Protein AF-A0A292S1A6-F1 (afdb_monomer)

Structure (mmCIF, N/CA/C/O backbone):
data_AF-A0A292S1A6-F1
#
_entry.id   AF-A0A292S1A6-F1
#
loop_
_atom_site.group_PDB
_atom_site.id
_atom_site.type_symbol
_atom_site.label_atom_id
_atom_site.label_alt_id
_atom_site.label_comp_id
_atom_site.label_asym_id
_atom_site.label_entity_id
_atom_site.label_seq_id
_atom_site.pdbx_PDB_ins_code
_atom_site.Cartn_x
_atom_site.Cartn_y
_atom_site.Cartn_z
_atom_site.occupancy
_atom_site.B_iso_or_equiv
_atom_site.auth_seq_id
_atom_site.auth_comp_id
_atom_site.auth_asym_id
_atom_site.auth_atom_id
_atom_site.pdbx_PDB_model_num
ATOM 1 N N . MET A 1 1 ? -5.412 2.003 -18.884 1.00 43.94 1 MET A N 1
ATOM 2 C CA . MET A 1 1 ? -5.618 1.588 -17.486 1.00 43.94 1 MET A CA 1
ATOM 3 C C . MET A 1 1 ? -6.981 2.136 -17.142 1.00 43.94 1 MET A C 1
ATOM 5 O O . MET A 1 1 ? -7.107 3.348 -17.035 1.00 43.94 1 MET A O 1
ATOM 9 N N . GLU A 1 2 ? -8.020 1.302 -17.173 1.00 43.19 2 GLU A N 1
ATOM 10 C CA . GLU A 1 2 ? -9.295 1.734 -16.602 1.00 43.19 2 GLU A CA 1
ATOM 11 C C . GLU A 1 2 ? -8.994 2.110 -15.156 1.00 43.19 2 GLU A C 1
ATOM 13 O O . GLU A 1 2 ? -8.243 1.393 -14.485 1.00 43.19 2 GLU A O 1
ATOM 18 N N . PHE A 1 3 ? -9.482 3.265 -14.707 1.00 51.94 3 PHE A N 1
ATOM 19 C CA . PHE A 1 3 ? -9.495 3.605 -13.294 1.00 51.94 3 PHE A CA 1
ATOM 20 C C . PHE A 1 3 ? -10.449 2.613 -12.625 1.00 51.94 3 PHE A C 1
ATOM 22 O O . PHE A 1 3 ? -11.572 2.959 -12.282 1.00 51.94 3 PHE A O 1
ATOM 29 N N . VAL A 1 4 ? -10.028 1.351 -12.491 1.00 54.38 4 VAL A N 1
ATOM 30 C CA . VAL A 1 4 ? -10.581 0.462 -11.483 1.00 54.38 4 VAL A CA 1
ATOM 31 C C . VAL A 1 4 ? -10.534 1.295 -10.223 1.00 54.38 4 VAL A C 1
ATOM 33 O O . VAL A 1 4 ? -9.478 1.835 -9.877 1.00 54.38 4 VAL A O 1
ATOM 36 N N . GLU A 1 5 ? -11.704 1.509 -9.637 1.00 75.12 5 GLU A N 1
ATOM 37 C CA . GLU A 1 5 ? -11.856 2.340 -8.461 1.00 75.12 5 GLU A CA 1
ATOM 38 C C . GLU A 1 5 ? -10.983 1.710 -7.379 1.00 75.12 5 GLU A C 1
ATOM 40 O O . GLU A 1 5 ? -11.367 0.736 -6.740 1.00 75.12 5 GLU A O 1
ATOM 45 N N . ILE A 1 6 ? -9.756 2.216 -7.216 1.00 84.94 6 ILE A N 1
ATOM 46 C CA . ILE A 1 6 ? -8.840 1.751 -6.173 1.00 84.94 6 ILE A CA 1
ATOM 47 C C . ILE A 1 6 ? -9.512 1.862 -4.808 1.00 84.94 6 ILE A C 1
ATOM 49 O O . ILE A 1 6 ? -9.179 1.119 -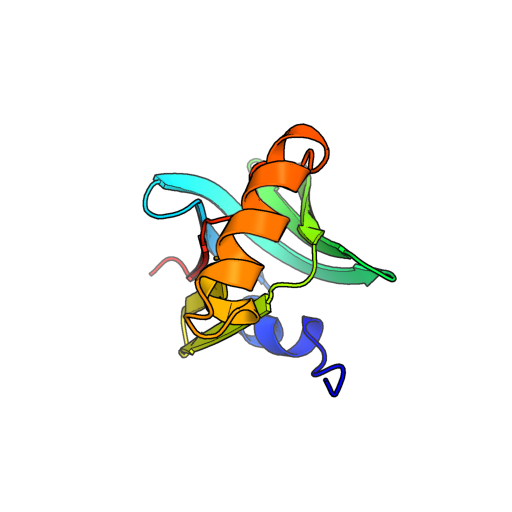3.903 1.00 84.94 6 ILE A O 1
ATOM 53 N N . GLU A 1 7 ? -10.502 2.733 -4.673 1.00 87.19 7 GLU A N 1
ATOM 54 C CA . GLU A 1 7 ? -11.392 2.791 -3.522 1.00 87.19 7 GLU A CA 1
ATOM 55 C C . GLU A 1 7 ? -12.134 1.456 -3.316 1.00 87.19 7 GLU A C 1
ATOM 57 O O . GLU A 1 7 ? -11.974 0.857 -2.255 1.00 87.19 7 GLU A O 1
ATOM 62 N N . LYS A 1 8 ? -12.798 0.915 -4.351 1.00 89.69 8 LYS A 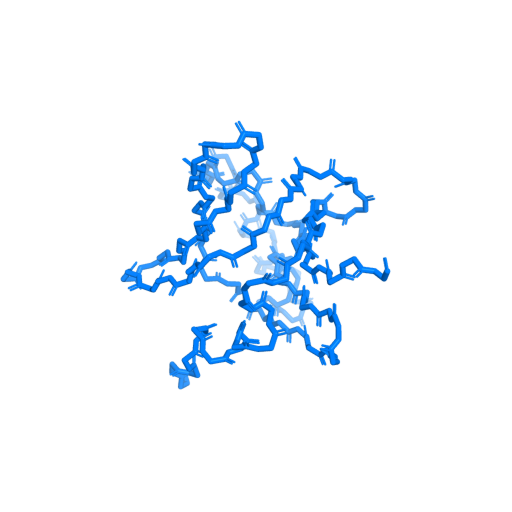N 1
ATOM 63 C CA . LYS A 1 8 ? -13.513 -0.378 -4.310 1.00 89.69 8 LYS A CA 1
ATOM 64 C C . LYS A 1 8 ? -12.627 -1.566 -3.949 1.00 89.69 8 LYS A C 1
ATOM 66 O O . LYS A 1 8 ? -13.077 -2.511 -3.308 1.00 89.69 8 LYS A O 1
ATOM 71 N N . LEU A 1 9 ? -11.350 -1.530 -4.335 1.00 91.25 9 LEU A N 1
ATOM 72 C CA . LEU A 1 9 ? -10.367 -2.551 -3.945 1.00 91.25 9 LEU A CA 1
ATOM 73 C C . LEU A 1 9 ? -10.305 -2.724 -2.422 1.00 91.25 9 LEU A C 1
ATOM 75 O O . LEU A 1 9 ? -10.115 -3.838 -1.941 1.00 91.25 9 LEU A O 1
ATOM 79 N N . PHE A 1 10 ? -10.493 -1.637 -1.674 1.00 93.94 10 PHE A N 1
ATOM 80 C CA . PHE A 1 10 ? -10.379 -1.607 -0.222 1.00 93.94 10 PHE A CA 1
ATOM 81 C C . PHE A 1 10 ? -11.718 -1.700 0.510 1.00 93.94 10 PHE A C 1
ATOM 83 O O . PHE A 1 10 ? -11.702 -1.647 1.738 1.00 93.94 10 PHE A O 1
ATOM 90 N N . ASP A 1 11 ? -12.848 -1.894 -0.176 1.00 92.12 11 ASP A N 1
ATOM 91 C CA . ASP A 1 11 ? -14.167 -1.978 0.472 1.00 92.12 11 ASP A CA 1
ATOM 92 C C . ASP A 1 11 ? -14.187 -3.045 1.579 1.00 92.12 11 ASP A C 1
ATOM 94 O O . ASP A 1 11 ? -14.619 -2.778 2.700 1.00 92.12 11 ASP A O 1
ATOM 98 N N . ASN A 1 12 ? -13.591 -4.215 1.317 1.00 91.69 12 ASN A N 1
ATOM 99 C CA . ASN A 1 12 ? -13.487 -5.313 2.289 1.00 91.69 12 ASN A CA 1
ATOM 100 C C . ASN A 1 12 ? -12.480 -5.055 3.426 1.00 91.69 12 ASN A C 1
ATOM 102 O O . ASN A 1 12 ? -12.428 -5.815 4.388 1.00 91.69 12 ASN A O 1
ATOM 106 N N . PHE A 1 13 ? -11.677 -3.996 3.329 1.00 95.38 13 PHE A N 1
ATOM 107 C CA . PHE A 1 13 ? -10.700 -3.589 4.341 1.00 95.38 13 PHE A CA 1
ATOM 108 C C . PHE A 1 13 ? -11.227 -2.443 5.208 1.00 95.38 13 PHE A C 1
ATOM 110 O O . PHE A 1 13 ? -10.657 -2.163 6.266 1.00 95.38 13 PHE A O 1
ATOM 117 N N . LEU A 1 14 ? -12.289 -1.751 4.778 1.00 95.00 14 LEU A N 1
ATOM 118 C CA . LEU A 1 14 ? -12.849 -0.633 5.525 1.00 95.00 14 LEU A CA 1
ATOM 119 C C . LEU A 1 14 ? -13.315 -1.094 6.907 1.00 95.00 14 LEU A C 1
ATOM 121 O O . LEU A 1 14 ? -13.953 -2.127 7.077 1.00 95.00 14 LEU A O 1
ATOM 125 N N . LEU A 1 15 ? -12.989 -0.285 7.909 1.00 94.25 15 LEU A N 1
ATOM 126 C CA . LEU A 1 15 ? -13.276 -0.477 9.331 1.00 94.25 15 LEU A CA 1
ATOM 127 C C . LEU A 1 15 ? -12.564 -1.668 9.998 1.00 94.25 15 LEU A C 1
ATOM 129 O O . LEU A 1 15 ? -12.669 -1.805 11.226 1.00 94.25 15 LEU A O 1
ATOM 133 N N . TYR A 1 16 ? -11.775 -2.448 9.256 1.00 96.38 16 TYR A N 1
ATOM 134 C CA . TYR A 1 16 ? -10.908 -3.488 9.804 1.00 96.38 16 TYR A CA 1
ATOM 135 C C . TYR A 1 16 ? -9.569 -2.927 10.273 1.00 96.38 16 TYR A C 1
ATOM 137 O O . TYR A 1 16 ? -9.046 -1.941 9.744 1.00 96.38 16 TYR A O 1
ATOM 145 N N . ASP A 1 17 ? -9.006 -3.580 11.286 1.00 97.06 17 ASP A N 1
ATOM 146 C CA . ASP A 1 17 ? -7.620 -3.378 11.673 1.00 97.06 17 ASP A CA 1
ATOM 147 C C . ASP A 1 17 ? -6.706 -4.047 10.646 1.00 97.06 17 ASP A C 1
ATOM 149 O O . ASP A 1 17 ? -6.837 -5.233 10.355 1.00 97.06 17 ASP A O 1
ATOM 153 N N . ILE A 1 18 ? -5.779 -3.271 10.092 1.00 97.69 18 ILE A N 1
ATOM 154 C CA . ILE A 1 18 ? -4.876 -3.709 9.033 1.00 97.69 18 ILE A CA 1
ATOM 155 C C . ILE A 1 18 ? -3.417 -3.536 9.450 1.00 97.69 18 ILE A C 1
ATOM 157 O O . ILE A 1 18 ? -3.054 -2.644 10.228 1.00 97.69 18 ILE A O 1
ATOM 161 N N . ASN A 1 19 ? -2.563 -4.386 8.896 1.00 97.69 19 ASN A N 1
ATOM 162 C CA . ASN A 1 19 ? -1.125 -4.200 8.857 1.00 97.69 19 ASN A CA 1
ATOM 163 C C . ASN A 1 19 ? -0.714 -3.728 7.466 1.00 97.69 19 ASN A C 1
ATOM 165 O O . ASN A 1 19 ? -1.197 -4.225 6.451 1.00 97.69 19 ASN A O 1
ATOM 169 N N . ILE A 1 20 ? 0.184 -2.750 7.434 1.00 97.56 20 ILE A N 1
ATOM 170 C CA . ILE A 1 20 ? 0.777 -2.226 6.213 1.00 97.56 20 ILE A CA 1
ATOM 171 C C . ILE A 1 20 ? 2.266 -2.511 6.270 1.00 97.56 20 ILE A C 1
ATOM 173 O O . ILE A 1 20 ? 2.954 -2.040 7.180 1.00 97.56 20 ILE A O 1
ATOM 177 N N . TYR A 1 21 ? 2.756 -3.248 5.287 1.00 97.62 21 TYR A N 1
ATOM 178 C CA . TYR A 1 21 ? 4.158 -3.608 5.148 1.00 97.62 21 TYR A CA 1
ATOM 179 C C . TYR A 1 21 ? 4.785 -2.829 3.998 1.00 97.62 21 TYR A C 1
ATOM 181 O O . TYR A 1 21 ? 4.144 -2.597 2.973 1.00 97.62 21 TYR A O 1
ATOM 189 N N . HIS A 1 22 ? 6.035 -2.416 4.183 1.00 96.62 22 HIS A N 1
ATOM 190 C CA . HIS A 1 22 ? 6.905 -1.955 3.107 1.00 96.62 22 HIS A CA 1
ATOM 191 C C . HIS A 1 22 ? 7.919 -3.064 2.849 1.00 96.62 22 HIS A C 1
ATOM 193 O O . HIS A 1 22 ? 8.703 -3.406 3.739 1.00 96.62 22 HIS A O 1
ATOM 199 N N . ASP A 1 23 ? 7.822 -3.667 1.667 1.00 94.00 23 ASP A N 1
ATOM 200 C CA . ASP A 1 23 ? 8.325 -5.009 1.393 1.00 94.00 23 ASP A CA 1
ATOM 201 C C . ASP A 1 23 ? 7.811 -5.984 2.462 1.00 94.00 23 ASP A C 1
ATOM 203 O O . ASP A 1 23 ? 6.598 -6.154 2.596 1.00 94.00 23 ASP A O 1
ATOM 207 N N . ASP A 1 24 ? 8.700 -6.546 3.277 1.00 92.62 24 ASP A N 1
ATOM 208 C CA . ASP A 1 24 ? 8.347 -7.510 4.325 1.00 92.62 24 ASP A CA 1
ATOM 209 C C . ASP A 1 24 ? 8.376 -6.903 5.739 1.00 92.62 24 ASP A C 1
ATOM 211 O O . ASP A 1 24 ? 8.161 -7.590 6.738 1.00 92.62 24 ASP A O 1
ATOM 215 N N . LYS A 1 25 ? 8.658 -5.599 5.860 1.00 95.88 25 LYS A N 1
ATOM 216 C CA . LYS A 1 25 ? 8.770 -4.923 7.158 1.00 95.88 25 LYS A CA 1
ATOM 217 C C . LYS A 1 25 ? 7.464 -4.239 7.517 1.00 95.88 25 LYS A C 1
ATOM 219 O O . LYS A 1 25 ? 6.958 -3.425 6.746 1.00 95.88 25 LYS A O 1
ATOM 224 N N . LEU A 1 26 ? 6.953 -4.517 8.718 1.00 96.44 26 LEU A N 1
ATOM 225 C CA . LEU A 1 26 ? 5.785 -3.819 9.248 1.00 96.44 26 LEU A CA 1
ATOM 226 C C . LEU A 1 26 ? 6.089 -2.318 9.318 1.00 96.44 26 LEU A C 1
ATOM 228 O O . LEU A 1 26 ? 6.954 -1.874 10.071 1.00 96.44 26 LEU A O 1
ATOM 232 N N . PHE A 1 27 ? 5.375 -1.550 8.508 1.00 93.75 27 PHE A N 1
ATOM 233 C CA . PHE A 1 27 ? 5.582 -0.119 8.338 1.00 93.75 27 PHE A CA 1
ATOM 234 C C . PHE A 1 27 ? 4.545 0.692 9.117 1.00 93.75 27 PHE A C 1
ATOM 236 O O . PHE A 1 27 ? 4.873 1.708 9.731 1.00 93.75 27 PHE A O 1
ATOM 243 N N . LYS A 1 28 ? 3.281 0.259 9.099 1.00 94.81 28 LYS A N 1
ATOM 244 C CA . LYS A 1 28 ? 2.186 0.940 9.796 1.00 94.81 28 LYS A CA 1
ATOM 245 C C . LYS A 1 28 ? 1.093 -0.050 10.175 1.00 94.81 28 LYS A C 1
ATOM 247 O O . LYS A 1 28 ? 0.918 -1.072 9.526 1.00 94.81 28 LYS A O 1
ATOM 252 N N . THR A 1 29 ? 0.345 0.265 11.221 1.00 96.69 29 THR A N 1
ATOM 253 C CA . THR A 1 29 ? -0.786 -0.542 11.677 1.00 96.69 29 THR A CA 1
ATOM 254 C C . THR A 1 29 ? -1.911 0.369 12.158 1.00 96.69 29 THR A C 1
ATOM 256 O O . THR A 1 29 ? -1.651 1.509 12.558 1.00 96.69 29 THR A O 1
ATOM 259 N N . GLY A 1 30 ? -3.147 -0.112 12.090 1.00 97.19 30 GLY A N 1
ATOM 260 C CA . GLY A 1 30 ? -4.326 0.601 12.574 1.00 97.19 30 GLY A CA 1
ATOM 261 C C . GLY A 1 30 ? -5.575 0.253 11.780 1.00 97.19 30 GLY A C 1
ATOM 262 O O . GLY A 1 30 ? -5.528 -0.554 10.855 1.00 97.19 30 GLY A O 1
ATOM 263 N N . LYS A 1 31 ? -6.687 0.890 12.125 1.00 97.81 31 LYS A N 1
ATOM 264 C CA . LYS A 1 31 ? -7.979 0.667 11.485 1.00 97.81 31 LYS A CA 1
ATOM 265 C C . LYS A 1 31 ? -8.116 1.519 10.232 1.00 97.81 31 LYS A C 1
ATOM 267 O O . LYS A 1 31 ? -8.003 2.745 10.310 1.00 97.81 31 LYS A O 1
ATOM 272 N N . LEU A 1 32 ? -8.371 0.899 9.082 1.00 97.69 32 LEU A N 1
ATOM 273 C CA . LEU A 1 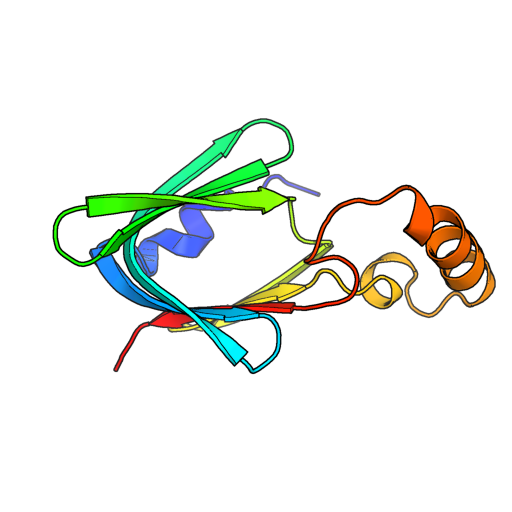32 ? -8.603 1.640 7.844 1.00 97.69 32 LEU A CA 1
ATOM 274 C C . LEU A 1 32 ? -9.994 2.276 7.888 1.00 97.69 32 LEU A C 1
ATOM 276 O O . LEU A 1 32 ? -10.992 1.579 8.002 1.00 97.69 32 LEU A O 1
ATOM 280 N N . LYS A 1 33 ? -10.082 3.603 7.822 1.00 97.38 33 LYS A N 1
ATOM 281 C CA . LYS A 1 33 ? -11.368 4.316 7.896 1.00 97.38 33 LYS A CA 1
ATOM 282 C C . LYS A 1 33 ? -11.908 4.713 6.541 1.00 97.38 33 LYS A C 1
ATOM 284 O O . LYS A 1 33 ? -13.115 4.716 6.347 1.00 97.38 33 LYS A O 1
ATOM 289 N N . MET A 1 34 ? -11.013 5.102 5.645 1.00 95.50 34 MET A N 1
ATOM 290 C CA . MET A 1 34 ? -11.376 5.663 4.356 1.00 95.50 34 MET A CA 1
ATOM 291 C C . MET A 1 34 ? -10.198 5.540 3.399 1.00 95.50 34 MET A C 1
ATOM 293 O O . MET A 1 34 ? -9.036 5.681 3.804 1.00 95.50 34 MET A O 1
ATOM 297 N N . VAL A 1 35 ? -10.516 5.329 2.130 1.00 95.19 35 VAL A N 1
ATOM 298 C CA . VAL A 1 35 ? -9.582 5.436 1.014 1.00 95.19 35 VAL A CA 1
ATOM 299 C C . VAL A 1 35 ? -10.144 6.481 0.070 1.00 95.19 35 VAL A C 1
ATOM 301 O O . VAL A 1 35 ? -11.324 6.434 -0.252 1.00 95.19 35 VAL A O 1
ATOM 304 N N . THR A 1 36 ? -9.318 7.447 -0.323 1.00 92.69 36 THR A N 1
ATOM 305 C CA . THR A 1 36 ? -9.710 8.449 -1.320 1.00 92.69 36 THR A CA 1
ATOM 306 C C . THR A 1 36 ? -8.659 8.552 -2.399 1.00 92.69 36 THR A C 1
ATOM 308 O O . THR A 1 36 ? -7.464 8.636 -2.095 1.00 92.69 36 THR A O 1
ATOM 311 N N . VAL A 1 37 ? -9.094 8.665 -3.639 1.00 89.69 37 VAL A N 1
ATOM 312 C CA . VAL A 1 37 ? -8.229 8.916 -4.785 1.00 89.69 37 VAL A CA 1
ATOM 313 C C . VAL A 1 37 ? -8.212 10.411 -5.122 1.00 89.69 37 VAL A C 1
ATOM 315 O O . VAL A 1 37 ? -9.251 11.055 -5.243 1.00 89.69 37 VAL A O 1
ATOM 318 N N . LYS A 1 38 ? -7.018 10.987 -5.310 1.00 82.69 38 LYS A N 1
ATOM 319 C CA . LYS A 1 38 ? -6.835 12.344 -5.853 1.00 82.69 38 LYS A CA 1
ATOM 320 C C . LYS A 1 38 ? -5.741 12.359 -6.910 1.00 82.69 38 LYS A C 1
ATOM 322 O O . LYS A 1 38 ? -4.571 12.209 -6.568 1.00 82.69 38 LYS A O 1
ATOM 327 N N . ASN A 1 39 ? -6.104 12.658 -8.157 1.00 80.00 39 ASN A N 1
ATOM 328 C CA . ASN A 1 39 ? -5.215 12.796 -9.318 1.00 80.00 39 ASN A CA 1
ATOM 329 C C . ASN A 1 39 ? -4.177 11.664 -9.436 1.00 80.00 39 ASN A C 1
ATOM 331 O O . ASN A 1 39 ? -4.427 10.666 -10.098 1.00 80.00 39 ASN A O 1
ATOM 335 N N . HIS A 1 40 ? -3.014 11.820 -8.796 1.00 81.88 40 HIS A N 1
ATOM 336 C CA . HIS A 1 40 ? -1.864 10.916 -8.896 1.00 81.88 40 HIS A CA 1
ATOM 337 C C . HIS A 1 40 ? -1.569 10.131 -7.610 1.00 81.88 40 HIS A C 1
ATOM 339 O O . HIS A 1 40 ? -0.630 9.334 -7.587 1.00 81.88 40 HIS A O 1
ATOM 345 N N . TYR A 1 41 ? -2.361 10.339 -6.555 1.00 89.06 41 TYR A N 1
ATOM 346 C CA . TYR A 1 41 ? -2.149 9.740 -5.244 1.00 89.06 41 TYR A CA 1
ATOM 347 C C . TYR A 1 41 ? -3.423 9.111 -4.691 1.00 89.06 41 TYR A C 1
ATOM 349 O O . TYR A 1 41 ? -4.541 9.573 -4.926 1.00 89.06 41 TYR A O 1
ATOM 357 N N . ILE A 1 42 ? -3.217 8.094 -3.871 1.00 93.50 42 ILE A N 1
ATOM 358 C CA . ILE A 1 42 ? -4.222 7.416 -3.073 1.00 93.50 42 ILE A CA 1
ATOM 359 C C . ILE A 1 42 ? -3.934 7.772 -1.618 1.00 93.50 42 ILE A C 1
ATOM 361 O O . ILE A 1 42 ? -2.798 7.644 -1.150 1.00 93.50 42 ILE A O 1
ATOM 365 N N . LYS A 1 43 ? -4.954 8.236 -0.899 1.00 94.75 43 LYS A N 1
ATOM 366 C CA . LYS A 1 43 ? -4.860 8.561 0.524 1.00 94.75 43 LYS A CA 1
ATOM 367 C C . LYS A 1 43 ? -5.581 7.505 1.343 1.00 94.75 43 LYS A C 1
ATOM 369 O O . LYS A 1 43 ? -6.767 7.268 1.141 1.00 94.75 43 LYS A O 1
ATOM 374 N N . PHE A 1 44 ? -4.868 6.939 2.305 1.00 96.50 44 PHE A N 1
ATOM 375 C CA . PHE A 1 44 ? -5.370 5.961 3.260 1.00 96.50 44 PHE A CA 1
ATOM 376 C C . PHE A 1 44 ? -5.467 6.614 4.635 1.00 96.50 44 PHE A C 1
ATOM 378 O O . PHE A 1 44 ? -4.454 6.994 5.232 1.00 96.50 44 PHE A O 1
ATOM 385 N N . PHE A 1 45 ? -6.684 6.748 5.148 1.00 97.44 45 PHE A N 1
ATOM 386 C CA . PHE A 1 45 ? -6.950 7.311 6.467 1.00 97.44 45 PHE A CA 1
ATOM 387 C C . PHE A 1 45 ? -6.939 6.179 7.488 1.00 97.44 45 PHE A C 1
ATOM 389 O O . PHE A 1 45 ? -7.851 5.354 7.519 1.00 97.44 45 PHE A O 1
ATOM 396 N N . ILE A 1 46 ? -5.885 6.120 8.301 1.00 97.88 46 ILE A N 1
ATOM 397 C CA . ILE A 1 46 ? -5.645 5.011 9.230 1.00 97.88 46 ILE A CA 1
ATOM 398 C C . ILE A 1 46 ? -5.746 5.543 10.654 1.00 97.88 46 ILE A C 1
ATOM 400 O O . ILE A 1 46 ? -4.956 6.402 11.054 1.00 97.88 46 ILE A O 1
ATOM 404 N N . GLU A 1 47 ? -6.712 5.033 11.409 1.00 97.62 47 GLU A N 1
ATOM 405 C CA . GLU A 1 47 ? -6.874 5.335 12.827 1.00 97.62 47 GLU A CA 1
ATOM 406 C C . GLU A 1 47 ? -5.945 4.453 13.669 1.00 97.62 47 GLU A C 1
ATOM 408 O O . GLU A 1 47 ? -5.942 3.230 13.550 1.00 97.62 47 GLU A O 1
ATOM 413 N N . SER A 1 48 ? -5.163 5.079 14.545 1.00 94.12 48 SER A N 1
ATOM 414 C CA . SER A 1 48 ? -4.328 4.398 15.533 1.00 94.12 48 SER A CA 1
ATOM 415 C C . SER A 1 48 ? -4.254 5.244 16.800 1.00 94.12 48 SER A C 1
ATOM 417 O O . SER A 1 48 ? -3.970 6.443 16.731 1.00 94.12 48 SER A O 1
ATOM 419 N N . ALA A 1 49 ? -4.473 4.614 17.958 1.00 91.19 49 ALA A N 1
ATOM 420 C CA . ALA A 1 49 ? -4.447 5.265 19.274 1.00 91.19 49 ALA A CA 1
ATOM 421 C C . ALA A 1 49 ? -5.325 6.537 19.349 1.00 91.19 49 ALA A C 1
ATOM 423 O O . ALA A 1 49 ? -4.891 7.571 19.847 1.00 91.19 49 ALA A O 1
ATOM 424 N N . GLY A 1 50 ? -6.538 6.481 18.785 1.00 90.12 50 GLY A N 1
ATOM 425 C CA . GLY A 1 50 ? -7.495 7.597 18.795 1.00 90.12 50 GLY A CA 1
ATOM 426 C C . GLY A 1 50 ? -7.164 8.758 17.847 1.00 90.12 50 GLY A C 1
ATOM 427 O O . GLY A 1 50 ? -7.856 9.770 17.863 1.00 90.12 50 GLY A O 1
ATOM 428 N N . SER A 1 51 ? -6.124 8.631 17.014 1.00 94.81 51 SER A N 1
ATOM 429 C CA . SER A 1 51 ? -5.736 9.647 16.028 1.00 94.81 51 SER A CA 1
ATOM 430 C C . SER A 1 51 ? -5.786 9.097 14.603 1.00 94.81 51 SER A C 1
ATOM 432 O O . SER A 1 51 ? -5.407 7.949 14.359 1.00 94.81 51 SER A O 1
ATOM 434 N N . ILE A 1 52 ? -6.219 9.921 13.644 1.00 96.94 52 ILE A N 1
ATOM 435 C CA . ILE A 1 52 ? -6.196 9.574 12.218 1.00 96.94 52 ILE A CA 1
ATOM 436 C C . ILE A 1 52 ? -4.879 10.056 11.611 1.00 96.94 52 ILE A C 1
ATOM 438 O O . ILE A 1 52 ? -4.566 11.245 11.626 1.00 96.94 52 ILE A O 1
ATOM 442 N N . LYS A 1 53 ? -4.118 9.129 11.027 1.00 95.75 53 LYS A N 1
ATOM 443 C CA . LYS A 1 53 ? -2.908 9.423 10.253 1.00 95.75 53 LYS A CA 1
ATOM 444 C C . LYS A 1 53 ? -3.134 9.073 8.791 1.00 95.75 53 LYS A C 1
ATOM 446 O O . LYS A 1 53 ? -3.393 7.911 8.476 1.00 95.75 53 LYS A O 1
ATOM 451 N N . VAL A 1 54 ? -2.910 10.032 7.901 1.00 95.62 54 VAL A N 1
ATOM 452 C CA . VAL A 1 54 ? -2.992 9.818 6.452 1.00 95.62 54 VAL A CA 1
ATOM 453 C C . VAL A 1 54 ? -1.696 9.183 5.942 1.00 95.62 54 VAL A C 1
ATOM 455 O O . VAL A 1 54 ? -0.603 9.624 6.289 1.00 95.62 54 VAL A O 1
ATOM 458 N N . LEU A 1 55 ? -1.811 8.108 5.166 1.00 95.00 55 LEU A N 1
ATOM 459 C CA . LEU A 1 55 ? -0.735 7.583 4.327 1.00 95.00 55 LEU A CA 1
ATOM 460 C C . LEU A 1 55 ? -1.061 7.934 2.877 1.00 95.00 55 LEU A C 1
ATOM 462 O O . LEU A 1 55 ? -2.135 7.588 2.398 1.00 95.00 55 LEU A O 1
ATOM 466 N N . GLU A 1 56 ? -0.142 8.604 2.194 1.00 94.00 56 GLU A N 1
ATOM 467 C CA . GLU A 1 56 ? -0.275 8.932 0.776 1.00 94.00 56 GLU A CA 1
ATOM 468 C C . GLU A 1 56 ? 0.668 8.048 -0.037 1.00 94.00 56 GLU A C 1
ATOM 470 O O . GLU A 1 56 ? 1.863 7.979 0.255 1.00 94.00 56 GLU A O 1
ATOM 475 N N . LEU A 1 57 ? 0.123 7.365 -1.042 1.00 93.19 57 LEU A N 1
ATOM 476 C CA . LEU A 1 57 ? 0.878 6.548 -1.986 1.00 93.19 57 LEU A CA 1
ATOM 477 C C . LEU A 1 57 ? 0.565 6.992 -3.409 1.00 93.19 57 LEU A C 1
ATOM 479 O O . LEU A 1 57 ? -0.576 7.314 -3.721 1.00 93.19 57 LEU A O 1
ATOM 483 N N . PHE A 1 58 ? 1.560 6.963 -4.288 1.00 91.25 58 PHE A N 1
ATOM 484 C CA . PHE A 1 58 ? 1.298 7.038 -5.722 1.00 91.25 58 PHE A CA 1
ATOM 485 C C . PHE A 1 58 ? 0.513 5.809 -6.190 1.00 91.25 58 PHE A C 1
ATOM 487 O O . PHE A 1 58 ? 0.539 4.756 -5.541 1.00 91.25 58 PHE A O 1
ATOM 494 N N . TYR A 1 59 ? -0.128 5.925 -7.351 1.00 90.56 59 TYR A N 1
ATOM 495 C CA . TYR A 1 59 ? -0.690 4.762 -8.028 1.00 90.56 59 TYR A CA 1
ATOM 496 C C . TYR A 1 59 ? 0.363 3.667 -8.229 1.00 90.56 59 TYR A C 1
ATOM 498 O O . TYR A 1 59 ? 1.474 3.969 -8.678 1.00 90.56 59 TYR A O 1
ATOM 506 N N . PRO A 1 60 ? 0.040 2.406 -7.901 1.00 91.88 60 PRO A N 1
ATOM 507 C CA . PRO A 1 60 ? 0.958 1.310 -8.137 1.00 91.88 60 PRO A CA 1
ATOM 508 C C . PRO A 1 60 ? 1.057 1.003 -9.632 1.00 91.88 60 PRO A C 1
ATOM 510 O O . PRO A 1 60 ? 0.121 1.235 -10.397 1.00 91.88 60 PRO A O 1
ATOM 513 N N . PHE A 1 61 ? 2.192 0.449 -10.053 1.00 91.00 61 PHE A N 1
ATOM 514 C CA . PHE A 1 61 ? 2.375 0.008 -11.436 1.00 91.00 61 PHE A CA 1
ATOM 515 C C . PHE A 1 61 ? 1.526 -1.221 -11.757 1.00 91.00 61 PHE A C 1
ATOM 517 O O . PHE A 1 61 ? 1.062 -1.391 -12.884 1.00 91.00 61 PHE A O 1
ATOM 524 N N . SER A 1 62 ? 1.320 -2.073 -10.755 1.00 92.38 62 SER A N 1
ATOM 525 C CA . SER A 1 62 ? 0.345 -3.157 -10.771 1.00 92.38 62 SER A CA 1
ATOM 526 C C . SER A 1 62 ? -0.075 -3.498 -9.341 1.00 92.38 62 SER A C 1
ATOM 528 O O . SER A 1 62 ? 0.558 -3.058 -8.381 1.00 92.38 62 SER A O 1
ATOM 530 N N . PHE A 1 63 ? -1.129 -4.289 -9.175 1.00 93.94 63 PHE A N 1
ATOM 531 C CA . PHE A 1 63 ? -1.504 -4.806 -7.865 1.00 93.94 63 PHE A CA 1
ATOM 532 C C . PHE A 1 63 ? -1.976 -6.256 -7.955 1.00 93.94 63 PHE A C 1
ATOM 534 O O . PHE A 1 63 ? -2.359 -6.743 -9.020 1.00 93.94 63 PHE A O 1
ATOM 541 N N . LYS A 1 64 ? -1.954 -6.942 -6.813 1.00 94.12 64 LYS A N 1
ATOM 542 C CA . LYS A 1 64 ? -2.586 -8.250 -6.611 1.00 94.12 64 LYS A CA 1
ATOM 543 C C . LYS A 1 64 ? -3.522 -8.166 -5.415 1.00 94.12 64 LYS A C 1
ATOM 545 O O . LYS A 1 64 ? -3.199 -7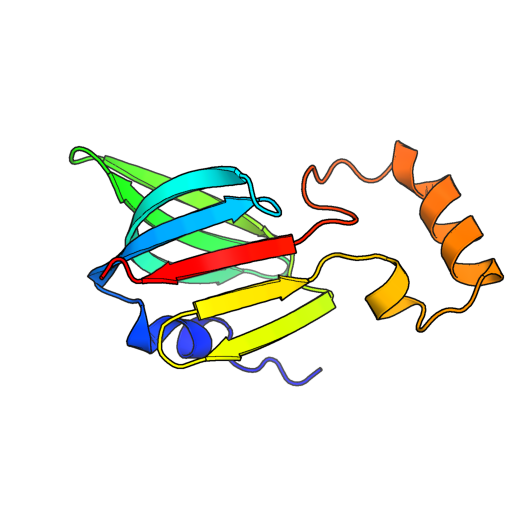.481 -4.447 1.00 94.12 64 LYS A O 1
ATOM 550 N N . GLN A 1 65 ? -4.643 -8.873 -5.476 1.00 92.94 65 GLN A N 1
ATOM 551 C CA . GLN A 1 65 ? -5.636 -8.913 -4.408 1.00 92.94 65 GLN A CA 1
ATOM 552 C C . GLN A 1 65 ? -6.016 -10.360 -4.087 1.00 92.94 65 GLN A C 1
ATOM 554 O O . GLN A 1 65 ? -6.192 -11.179 -4.988 1.00 92.94 65 GLN A O 1
ATOM 559 N N . THR A 1 66 ? -6.150 -10.637 -2.797 1.00 91.12 66 THR A N 1
ATOM 560 C CA . THR A 1 66 ? -6.863 -11.775 -2.211 1.00 91.12 66 THR A CA 1
ATOM 561 C C . THR A 1 66 ? -7.878 -11.233 -1.200 1.00 91.12 66 THR A C 1
ATOM 563 O O . THR A 1 66 ? -7.915 -10.028 -0.945 1.00 91.12 66 THR A O 1
ATOM 566 N N . ASP A 1 67 ? -8.682 -12.105 -0.592 1.00 87.12 67 ASP A N 1
ATOM 567 C CA . ASP A 1 67 ? -9.760 -11.693 0.321 1.00 87.12 67 ASP A CA 1
ATOM 568 C C . ASP A 1 67 ? -9.280 -10.835 1.501 1.00 87.12 67 ASP A C 1
ATOM 570 O O . ASP A 1 67 ? -9.970 -9.914 1.926 1.00 87.12 67 ASP A O 1
ATOM 574 N N . ASN A 1 68 ? -8.077 -11.107 2.009 1.00 93.94 68 ASN A N 1
ATOM 575 C CA . ASN A 1 68 ? -7.505 -10.446 3.182 1.00 93.94 68 ASN A CA 1
ATOM 576 C C . ASN A 1 68 ? -6.246 -9.622 2.886 1.00 93.94 68 ASN A C 1
ATOM 578 O O . ASN A 1 68 ? -5.657 -9.074 3.820 1.00 93.94 68 ASN A O 1
ATOM 582 N N . LYS A 1 69 ? -5.798 -9.556 1.625 1.00 96.31 69 LYS A N 1
ATOM 583 C CA . LYS A 1 69 ? -4.510 -8.952 1.273 1.00 96.31 69 LYS A CA 1
ATOM 584 C C . LYS A 1 69 ? -4.541 -8.208 -0.056 1.00 96.31 69 LYS A C 1
ATOM 586 O O . LYS A 1 69 ? -5.024 -8.724 -1.058 1.00 96.31 69 LYS A O 1
ATOM 591 N N . ILE A 1 70 ? -3.951 -7.017 -0.087 1.00 97.06 70 ILE A N 1
ATOM 592 C CA . ILE A 1 70 ? -3.689 -6.254 -1.312 1.00 97.06 70 ILE A CA 1
ATOM 593 C C . ILE A 1 70 ? -2.203 -5.930 -1.366 1.00 97.06 70 ILE A C 1
ATOM 595 O O . ILE A 1 70 ? -1.645 -5.383 -0.419 1.00 97.06 70 ILE A O 1
A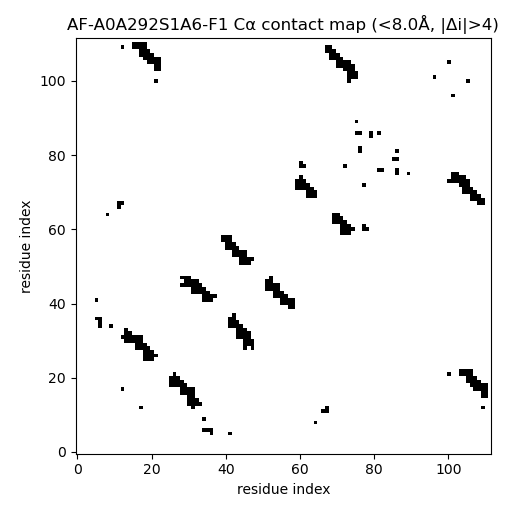TOM 599 N N . ILE A 1 71 ? -1.558 -6.250 -2.483 1.00 97.00 71 ILE A N 1
ATOM 600 C CA . ILE A 1 71 ? -0.141 -5.973 -2.714 1.00 97.00 71 ILE A CA 1
ATOM 601 C C . ILE A 1 71 ? -0.041 -4.960 -3.840 1.00 97.00 71 ILE A C 1
ATOM 603 O O . ILE A 1 71 ? -0.386 -5.259 -4.981 1.00 97.00 71 ILE A O 1
ATOM 607 N N . PHE A 1 72 ? 0.449 -3.774 -3.513 1.00 96.31 72 PHE A N 1
ATOM 608 C CA . PHE A 1 72 ? 0.827 -2.744 -4.465 1.00 96.31 72 PHE A CA 1
ATOM 609 C C . PHE A 1 72 ? 2.272 -2.952 -4.900 1.00 96.31 72 PHE A C 1
ATOM 611 O O . PHE A 1 72 ? 3.180 -3.034 -4.070 1.00 96.31 72 PHE A O 1
ATOM 618 N N . ASP A 1 73 ? 2.479 -3.026 -6.210 1.00 94.88 73 ASP A N 1
ATOM 619 C CA . ASP A 1 73 ? 3.786 -3.241 -6.811 1.00 94.88 73 ASP A CA 1
ATOM 620 C C . ASP A 1 73 ? 4.308 -1.958 -7.465 1.00 94.88 73 ASP A C 1
ATOM 622 O O . ASP A 1 73 ? 3.693 -1.401 -8.380 1.00 94.88 73 ASP A O 1
ATOM 626 N N . TYR A 1 74 ? 5.470 -1.515 -6.989 1.00 93.00 74 TYR A N 1
ATOM 627 C CA . TYR A 1 74 ? 6.204 -0.351 -7.476 1.00 93.00 74 TYR A CA 1
ATOM 628 C C . TYR A 1 74 ? 7.569 -0.741 -8.062 1.00 93.00 74 TYR A C 1
ATOM 630 O O . TYR A 1 74 ? 8.457 0.109 -8.204 1.00 93.00 74 TYR A O 1
ATOM 638 N N . LYS A 1 75 ? 7.784 -2.023 -8.387 1.00 91.69 75 LYS A N 1
ATOM 639 C CA . LYS A 1 75 ? 9.015 -2.497 -9.026 1.00 91.69 75 LYS A CA 1
ATOM 640 C C . LYS A 1 75 ? 9.144 -1.929 -10.429 1.00 91.69 75 LYS A C 1
ATOM 642 O O . LYS A 1 75 ? 8.233 -2.024 -11.245 1.00 91.69 75 LYS A O 1
ATOM 647 N N . VAL A 1 76 ? 10.313 -1.365 -10.729 1.00 89.50 76 VAL A N 1
ATOM 648 C CA . VAL A 1 76 ? 10.595 -0.822 -12.067 1.00 89.50 76 VAL A CA 1
ATOM 649 C C . VAL A 1 76 ? 10.493 -1.929 -13.117 1.00 89.50 76 VAL A C 1
ATOM 651 O O . VAL A 1 76 ? 9.947 -1.714 -14.196 1.00 89.50 76 VAL A O 1
ATOM 654 N N . ASP A 1 77 ? 10.917 -3.142 -12.764 1.00 89.38 77 ASP A N 1
ATOM 655 C CA . ASP A 1 77 ? 10.834 -4.304 -13.648 1.00 89.38 77 ASP A CA 1
ATOM 656 C C . ASP A 1 77 ? 9.398 -4.606 -14.123 1.00 89.38 77 ASP A C 1
ATOM 658 O O . ASP A 1 77 ? 9.188 -5.041 -15.255 1.00 89.38 77 ASP A O 1
ATOM 662 N N . THR A 1 78 ? 8.394 -4.273 -13.305 1.00 88.56 78 THR A N 1
ATOM 663 C CA . THR A 1 78 ? 6.972 -4.451 -13.625 1.00 88.56 78 THR A CA 1
ATOM 664 C C . THR A 1 78 ? 6.532 -3.569 -14.793 1.00 88.56 78 THR A C 1
ATOM 666 O O . THR A 1 78 ? 5.790 -4.026 -15.665 1.00 88.56 78 THR A O 1
ATOM 669 N N . VAL A 1 79 ? 7.014 -2.324 -14.872 1.00 86.69 79 VAL A N 1
ATOM 670 C CA . VAL A 1 79 ? 6.688 -1.424 -15.996 1.00 86.69 79 VAL A CA 1
ATOM 671 C C . VAL A 1 79 ? 7.575 -1.652 -17.209 1.00 86.69 79 VAL A C 1
ATOM 673 O O . VAL A 1 79 ? 7.134 -1.432 -18.336 1.00 86.69 79 VAL A O 1
ATOM 676 N N . THR A 1 80 ? 8.809 -2.115 -17.011 1.00 87.94 80 THR A N 1
ATOM 677 C CA . THR A 1 80 ? 9.734 -2.367 -18.123 1.00 87.94 80 THR A CA 1
ATOM 678 C C . THR A 1 80 ? 9.572 -3.745 -18.743 1.00 87.94 80 THR A C 1
ATOM 680 O O . THR A 1 80 ? 10.076 -3.962 -19.847 1.00 87.94 80 THR A O 1
ATOM 683 N N . ARG A 1 81 ? 8.864 -4.664 -18.072 1.00 86.19 81 ARG A N 1
ATOM 684 C CA . ARG A 1 81 ? 8.634 -6.047 -18.514 1.00 86.19 81 ARG A CA 1
ATOM 685 C C . ARG A 1 81 ? 9.951 -6.753 -18.865 1.00 86.19 81 ARG A C 1
ATOM 687 O O . ARG A 1 81 ? 10.049 -7.423 -19.891 1.00 86.19 81 ARG A O 1
ATOM 694 N N . GLY A 1 82 ? 10.990 -6.531 -18.058 1.00 81.81 82 GLY A N 1
ATOM 695 C CA . GLY A 1 82 ? 12.326 -7.097 -18.269 1.00 81.81 82 GLY A CA 1
ATOM 696 C C . GLY A 1 82 ? 13.171 -6.411 -19.353 1.00 81.81 82 GLY A C 1
ATOM 697 O O . GLY A 1 82 ? 14.267 -6.884 -19.669 1.00 81.81 82 GLY A O 1
ATOM 698 N N . ASN A 1 83 ? 12.723 -5.290 -19.934 1.00 90.31 83 ASN A N 1
ATOM 699 C CA . ASN A 1 83 ? 13.528 -4.534 -20.894 1.00 90.31 83 ASN A CA 1
ATOM 700 C C . ASN A 1 83 ? 14.725 -3.864 -20.194 1.00 90.31 83 ASN A C 1
ATOM 702 O O . ASN A 1 83 ? 14.597 -2.816 -19.557 1.00 90.31 83 ASN A O 1
ATOM 706 N N . LYS A 1 84 ? 15.915 -4.453 -20.364 1.00 86.62 84 LYS A N 1
ATOM 707 C CA . LYS A 1 84 ? 17.165 -4.003 -19.728 1.00 86.62 84 LYS A CA 1
ATOM 708 C C . LYS A 1 84 ? 17.532 -2.552 -20.049 1.00 86.62 84 LYS A C 1
ATOM 710 O O . LYS A 1 84 ? 17.969 -1.833 -19.156 1.00 86.62 84 LYS A O 1
ATOM 715 N N . LEU A 1 85 ? 17.337 -2.108 -21.292 1.00 88.44 85 LEU A N 1
ATOM 716 C CA . LEU A 1 85 ? 17.645 -0.731 -21.699 1.00 88.44 85 LEU A CA 1
ATOM 717 C C . LEU A 1 85 ? 16.725 0.273 -20.999 1.00 88.44 85 LEU A C 1
ATOM 719 O O . LEU A 1 85 ? 17.185 1.316 -20.542 1.00 88.44 85 LEU A O 1
ATOM 723 N N . LEU A 1 86 ? 15.435 -0.046 -20.890 1.00 86.62 86 LEU A N 1
ATOM 724 C CA . LEU A 1 86 ? 14.476 0.808 -20.195 1.00 86.62 86 LEU A CA 1
ATOM 725 C C . LEU A 1 86 ? 14.716 0.812 -18.678 1.00 86.62 86 LEU A C 1
ATOM 727 O O . LEU A 1 86 ? 14.661 1.875 -18.064 1.00 86.62 86 LEU A O 1
ATOM 731 N N . ASN A 1 87 ? 15.065 -0.340 -18.095 1.00 84.19 87 ASN A N 1
ATOM 732 C CA . ASN A 1 87 ? 15.469 -0.447 -16.690 1.00 84.19 87 ASN A CA 1
ATOM 733 C C . ASN A 1 87 ? 16.666 0.463 -16.381 1.00 84.19 87 ASN A C 1
ATOM 735 O O . ASN A 1 87 ? 16.619 1.210 -15.409 1.00 84.19 87 ASN A O 1
ATOM 739 N N . LEU A 1 88 ? 17.704 0.455 -17.228 1.00 83.12 88 LEU A N 1
ATOM 740 C CA . LEU A 1 88 ? 18.871 1.331 -17.071 1.00 83.12 88 LEU A CA 1
ATOM 741 C C . LEU A 1 88 ? 18.500 2.812 -17.174 1.00 83.12 88 LEU A C 1
ATOM 743 O O . LEU A 1 88 ? 18.956 3.613 -16.365 1.00 83.12 88 LEU A O 1
ATOM 747 N N . LYS A 1 89 ? 17.631 3.179 -18.125 1.00 85.38 89 LYS A N 1
ATOM 748 C CA . LYS A 1 89 ? 17.150 4.562 -18.242 1.00 85.38 89 LYS A CA 1
ATOM 749 C C . LYS A 1 89 ? 16.442 5.011 -16.966 1.00 85.38 89 LYS A C 1
ATOM 751 O O . LYS A 1 89 ? 16.812 6.037 -16.416 1.00 85.38 89 LYS A O 1
ATOM 756 N N . ILE A 1 90 ? 15.479 4.236 -16.466 1.00 83.12 90 ILE A N 1
ATOM 757 C CA . ILE A 1 90 ? 14.734 4.582 -15.244 1.00 83.12 90 ILE A CA 1
ATOM 758 C C . ILE A 1 90 ? 15.652 4.589 -14.013 1.00 83.12 90 ILE A C 1
ATOM 760 O O . ILE A 1 90 ? 15.510 5.455 -13.155 1.00 83.12 90 ILE A O 1
ATOM 764 N N . ALA A 1 91 ? 16.617 3.668 -13.935 1.00 76.06 91 ALA A N 1
ATOM 765 C CA . ALA A 1 91 ? 17.606 3.647 -12.861 1.00 76.06 91 ALA A CA 1
ATOM 766 C C . ALA A 1 91 ? 18.464 4.922 -12.837 1.00 76.06 91 ALA A C 1
ATOM 768 O O . ALA A 1 91 ? 18.739 5.434 -11.757 1.00 76.06 91 ALA A O 1
ATOM 769 N N . ASN A 1 92 ? 18.815 5.472 -14.001 1.00 77.75 92 ASN A N 1
ATOM 770 C CA . ASN A 1 92 ? 19.554 6.734 -14.084 1.00 77.75 92 ASN A CA 1
ATOM 771 C C . ASN A 1 92 ? 18.710 7.946 -13.649 1.00 77.75 92 ASN A C 1
ATOM 773 O O . ASN A 1 92 ? 19.263 8.907 -13.134 1.00 77.75 92 ASN A O 1
ATOM 777 N N . TYR A 1 93 ? 17.380 7.888 -13.780 1.00 77.81 93 TYR A N 1
ATOM 778 C CA . TYR A 1 93 ? 16.464 8.906 -13.237 1.00 77.81 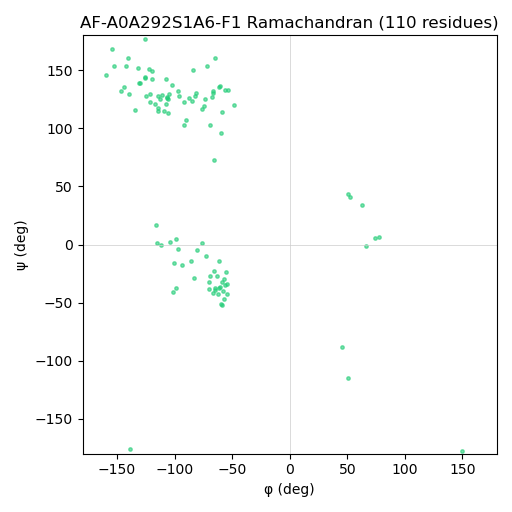93 TYR A CA 1
ATOM 779 C C . TYR A 1 93 ? 16.173 8.733 -11.741 1.00 77.81 93 TYR 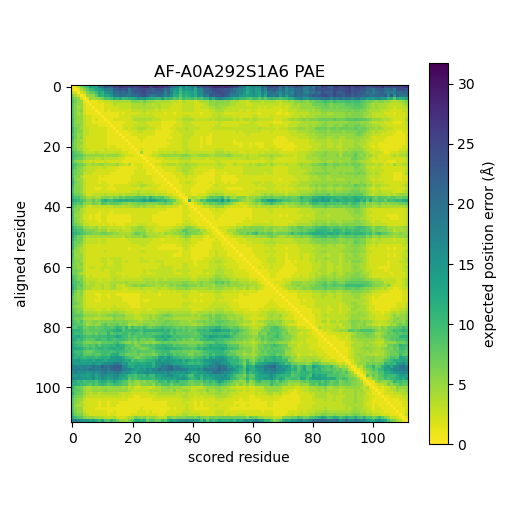A C 1
ATOM 781 O O . TYR A 1 93 ? 15.475 9.551 -11.145 1.00 77.81 93 TYR A O 1
ATOM 789 N N . LYS A 1 94 ? 16.666 7.664 -11.104 1.00 67.00 94 LYS A N 1
ATOM 790 C CA . LYS A 1 94 ? 16.321 7.334 -9.716 1.00 67.00 94 LYS A CA 1
ATOM 791 C C . LYS A 1 94 ? 16.774 8.407 -8.722 1.00 67.00 94 LYS A C 1
ATOM 793 O O . LYS A 1 94 ? 16.129 8.559 -7.692 1.00 67.00 94 LYS A O 1
ATOM 798 N N . GLU A 1 95 ? 17.822 9.164 -9.045 1.00 63.53 95 GLU A N 1
ATOM 799 C CA . GLU A 1 95 ? 18.280 10.306 -8.240 1.00 63.53 95 GLU A CA 1
ATOM 800 C C . GLU A 1 95 ? 17.262 11.460 -8.208 1.00 63.53 95 GLU A C 1
ATOM 802 O O . GLU A 1 95 ? 17.227 12.223 -7.247 1.00 63.53 95 GLU A O 1
ATOM 807 N N . GLU A 1 96 ? 16.376 11.546 -9.204 1.00 67.88 96 GLU A N 1
ATOM 808 C CA . GLU A 1 96 ? 15.330 12.572 -9.296 1.00 67.88 96 GLU A CA 1
ATOM 809 C C . GLU A 1 96 ? 13.990 12.113 -8.687 1.00 67.88 96 GLU A C 1
ATOM 811 O O . GLU A 1 96 ? 13.125 12.933 -8.371 1.00 67.88 96 G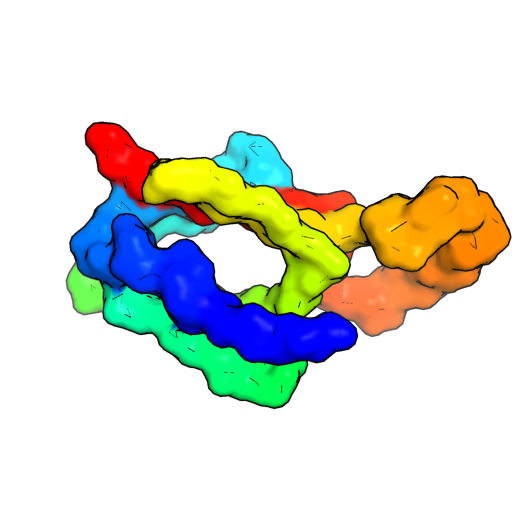LU A O 1
ATOM 816 N N . ILE A 1 97 ? 13.795 10.801 -8.489 1.00 67.94 97 ILE A N 1
ATOM 817 C CA . ILE A 1 97 ? 12.541 10.244 -7.965 1.00 67.94 97 ILE A CA 1
ATOM 818 C C . ILE A 1 97 ? 12.615 10.127 -6.438 1.00 67.94 97 ILE A C 1
ATOM 820 O O . ILE A 1 97 ? 13.173 9.184 -5.885 1.00 67.94 97 ILE A O 1
ATOM 824 N N . SER A 1 98 ? 11.958 11.051 -5.738 1.00 68.38 98 SER A N 1
ATOM 825 C CA . SER A 1 98 ? 11.967 11.149 -4.268 1.00 68.38 98 SER A CA 1
ATOM 826 C C . SER A 1 98 ? 11.091 10.125 -3.524 1.00 68.38 98 SER A C 1
ATOM 828 O O . SER A 1 98 ? 11.011 10.145 -2.292 1.00 68.38 98 SER A O 1
ATOM 830 N N . SER A 1 99 ? 10.406 9.218 -4.229 1.00 77.31 99 SER A N 1
ATOM 831 C CA . SER A 1 99 ? 9.506 8.254 -3.587 1.00 77.31 99 SER A CA 1
ATOM 832 C C . SER A 1 99 ? 10.276 7.124 -2.909 1.00 77.31 99 SER A C 1
ATOM 834 O O . SER A 1 99 ? 10.875 6.275 -3.569 1.00 77.31 99 SER A O 1
ATOM 836 N N . LYS A 1 100 ? 10.147 7.026 -1.581 1.00 80.44 100 LYS A N 1
ATOM 837 C CA . LYS A 1 100 ? 10.704 5.920 -0.781 1.00 80.44 100 LYS A CA 1
ATOM 838 C C . LYS A 1 100 ? 10.147 4.533 -1.135 1.00 80.44 100 LYS A C 1
ATOM 840 O O . LYS A 1 100 ? 10.689 3.532 -0.682 1.00 80.44 100 LYS A O 1
ATOM 845 N N . PHE A 1 101 ? 9.049 4.481 -1.892 1.00 88.44 101 PHE A N 1
ATOM 846 C CA . PHE A 1 101 ? 8.395 3.241 -2.307 1.00 88.44 101 PHE A CA 1
ATOM 847 C C . PHE A 1 101 ? 8.811 2.798 -3.716 1.00 88.44 101 PHE A C 1
ATOM 849 O O . PHE A 1 101 ? 8.405 1.727 -4.165 1.00 88.44 101 PHE A O 1
ATOM 856 N N . LEU A 1 102 ? 9.623 3.583 -4.433 1.00 88.75 102 LEU A N 1
ATOM 857 C CA . LEU A 1 102 ? 10.099 3.178 -5.751 1.00 88.75 102 LEU A CA 1
ATOM 858 C C . LEU A 1 102 ? 10.932 1.896 -5.647 1.00 88.75 102 LEU A C 1
ATOM 860 O O . LEU A 1 102 ? 11.834 1.785 -4.817 1.00 88.75 102 LEU A O 1
ATOM 864 N N . ASN A 1 103 ? 10.673 0.961 -6.557 1.00 90.31 103 ASN A N 1
ATOM 865 C CA . ASN A 1 103 ? 11.340 -0.331 -6.619 1.00 90.31 103 ASN A CA 1
ATOM 866 C C . ASN A 1 103 ? 11.117 -1.219 -5.383 1.00 90.31 103 ASN A C 1
ATOM 868 O O . ASN A 1 103 ? 12.010 -1.969 -4.992 1.00 90.31 103 ASN A O 1
ATOM 872 N N . SER A 1 104 ? 9.930 -1.127 -4.786 1.00 93.81 104 SER A N 1
ATOM 873 C CA . SER A 1 104 ? 9.506 -1.929 -3.635 1.00 93.81 104 SER A CA 1
ATOM 874 C C . SER A 1 104 ? 8.056 -2.387 -3.785 1.00 93.81 104 SER A C 1
ATOM 876 O O . SER A 1 104 ? 7.410 -2.144 -4.809 1.00 93.81 104 SER A O 1
ATOM 878 N N . THR A 1 105 ? 7.541 -3.052 -2.760 1.00 96.69 105 THR A N 1
ATOM 879 C CA . THR A 1 105 ? 6.126 -3.402 -2.628 1.00 96.69 105 THR A CA 1
ATOM 880 C C . THR A 1 105 ? 5.523 -2.775 -1.376 1.00 96.69 105 THR A C 1
ATOM 882 O O . THR A 1 105 ? 6.206 -2.577 -0.373 1.00 96.69 105 THR A O 1
ATOM 885 N N . VAL A 1 106 ? 4.231 -2.451 -1.423 1.00 97.62 106 VAL A N 1
ATOM 886 C CA . VAL A 1 106 ? 3.460 -2.066 -0.235 1.00 97.62 106 VAL A CA 1
ATOM 887 C C . VAL A 1 106 ? 2.301 -3.031 -0.090 1.00 97.62 106 VAL A C 1
ATOM 889 O O . VAL A 1 106 ? 1.488 -3.175 -0.997 1.00 97.62 106 VAL A O 1
ATOM 892 N N . THR A 1 107 ? 2.224 -3.691 1.054 1.00 97.88 107 THR A N 1
ATOM 893 C CA . THR A 1 107 ? 1.241 -4.744 1.298 1.00 97.88 107 THR A CA 1
ATOM 894 C C . THR A 1 107 ? 0.279 -4.306 2.385 1.00 97.88 107 THR A C 1
ATOM 896 O O . THR A 1 107 ? 0.718 -3.938 3.468 1.00 97.88 107 THR A O 1
ATOM 899 N N . PHE A 1 108 ? -1.017 -4.384 2.113 1.00 97.75 108 PHE A N 1
ATOM 900 C CA . PHE A 1 108 ? -2.098 -4.192 3.072 1.00 97.75 108 PHE A CA 1
ATOM 901 C C . PHE A 1 108 ? -2.679 -5.556 3.418 1.00 97.75 108 PHE A C 1
ATOM 903 O O . PHE A 1 108 ? -2.998 -6.327 2.517 1.00 97.75 108 PHE A O 1
ATOM 910 N N . GLU A 1 109 ? -2.819 -5.858 4.702 1.00 97.62 109 GLU A N 1
ATOM 911 C CA . GLU A 1 109 ? -3.301 -7.154 5.179 1.00 97.62 109 G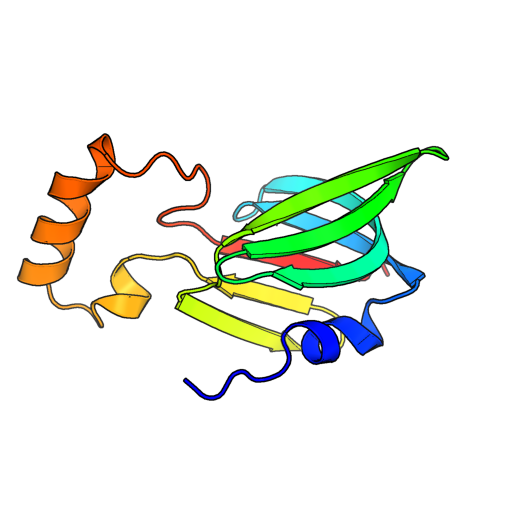LU A CA 1
ATOM 912 C C . GLU A 1 109 ? -4.256 -6.955 6.357 1.00 97.62 109 GLU A C 1
ATOM 914 O O . GLU A 1 109 ? -3.924 -6.234 7.299 1.00 97.62 109 GLU A O 1
ATOM 919 N N . ILE A 1 110 ? -5.443 -7.563 6.304 1.00 96.81 110 ILE A N 1
ATOM 920 C CA . ILE A 1 110 ? -6.389 -7.568 7.428 1.00 96.81 110 ILE A CA 1
ATOM 921 C C . ILE A 1 110 ? -5.778 -8.383 8.570 1.00 96.81 110 ILE A C 1
ATOM 923 O O . ILE A 1 110 ? -5.289 -9.493 8.352 1.00 96.81 110 ILE A O 1
ATOM 927 N N . LYS A 1 111 ? -5.798 -7.839 9.791 1.00 91.56 111 LYS A N 1
ATOM 928 C CA . LYS A 1 111 ? -5.402 -8.597 10.980 1.00 91.56 111 LYS A CA 1
ATOM 929 C C . LYS A 1 111 ? -6.417 -9.710 11.231 1.00 91.56 111 LYS A C 1
ATOM 931 O O . LYS A 1 111 ? -7.613 -9.432 11.300 1.00 91.56 111 LYS A O 1
ATOM 936 N N . GLY A 1 112 ? -5.915 -10.937 11.352 1.00 76.19 112 GLY A N 1
ATOM 937 C CA . GLY A 1 112 ? -6.685 -12.075 11.858 1.00 76.19 112 GLY A CA 1
ATOM 938 C C . GLY A 1 112 ? -7.013 -11.946 13.337 1.00 76.19 112 GLY A C 1
ATOM 939 O O . GLY A 1 112 ? -6.316 -11.169 14.034 1.00 76.19 112 GLY A O 1
#

Secondary structure (DSSP, 8-state):
-----HHHHTGGGTTSEEEEEETTEEEEEEEEEEEEEETTEEEEEEEETTEEEEEEEEPPSEEEEETTEEEEE--HHHHHTT-HHHHHHHHHGGGT---TTTTSEEEEEE--

Solvent-accessible surface area (backbone atoms only — not comparable to full-atom values): 6430 Å² total; per-residue (Å²): 128,81,82,68,56,69,49,65,74,41,57,87,45,52,72,36,47,31,42,31,22,51,56,91,42,85,70,48,66,30,28,30,67,49,60,48,82,53,101,69,35,38,38,37,35,28,37,44,96,95,40,78,46,77,45,79,40,65,72,55,80,44,72,51,77,56,95,55,36,40,39,36,33,34,40,61,54,73,77,40,72,73,38,63,70,54,46,52,53,54,59,69,48,45,88,76,53,85,57,92,56,63,63,36,36,41,32,41,32,58,63,129

Nearest PDB structures (foldseek):
  8u4u-assembly4_H  TM=7.200E-01  e=2.484E-01  Homo sapiens
  4rg2-assembly1_B  TM=7.242E-01  e=3.154E-01  Homo sapiens
  6my0-assembly2_B  TM=5.999E-01  e=5.086E-01  Homo sapiens
  8w8d-assembly1_f  TM=6.537E-01  e=1.041E+00  Escherichia coli K-12
  8w8d-assembly1_e  TM=6.024E-01  e=1.404E+00  Escherichia coli K-12

Radius of gyration: 14.83 Å; Cα contacts (8 Å, |Δi|>4): 193; chains: 1; bounding box: 34×25×41 Å

Foldseek 3Di:
DPPPPVQVLCPLQAQFWKFKDWFNHGDDTARFHGWDDDDFWIWTFGDDPNDTDIDIDGQALDWDDDSFKIKGHQAPCSVCVPVPVSVVVVVVCVVVDPDPSHRIMMMMGGDD

Mean predicted aligned error: 5.09 Å

pLDDT: mean 88.89, std 10.89, range [43.19, 97.88]

Sequence (112 aa):
MEFVEIEKLFDNFLLYDINIYHDDKLFKTGKLKMVTVKNHYIKFFIESAGSIKVLELFYPFSFKQTDNKIIFDYKVDTVTRGNKLLNLKIANYKEEISSKFLNSTVTFEIKG